Protein AF-A0A914ZA44-F1 (afdb_monomer)

Mean predicted aligned error: 7.44 Å

Structure (mmCIF, N/CA/C/O backbone):
data_AF-A0A914ZA44-F1
#
_entry.id   AF-A0A914ZA44-F1
#
loop_
_atom_site.group_PDB
_atom_site.id
_atom_site.type_symbol
_atom_site.label_atom_id
_atom_site.label_alt_id
_atom_site.label_comp_id
_atom_site.label_asym_id
_atom_site.label_entity_id
_atom_site.label_seq_id
_atom_site.pdbx_PDB_ins_code
_atom_site.Cartn_x
_atom_site.Cartn_y
_atom_site.Cartn_z
_atom_site.occupancy
_atom_site.B_iso_or_equiv
_atom_site.auth_seq_id
_atom_site.auth_comp_id
_atom_site.auth_asym_id
_atom_site.auth_atom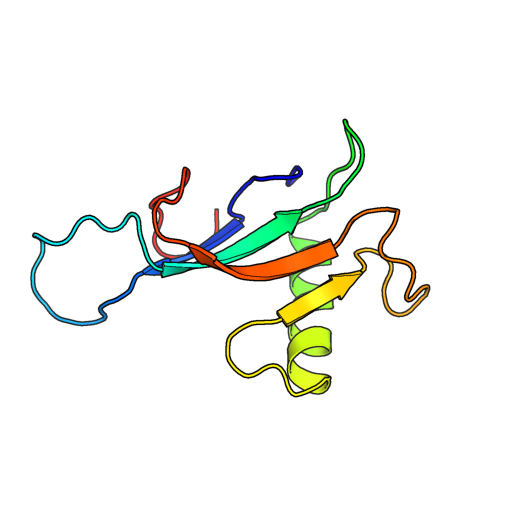_id
_atom_site.pdbx_PDB_model_num
ATOM 1 N N . MET A 1 1 ? 0.595 -2.024 13.164 1.00 66.38 1 MET A N 1
ATOM 2 C CA . MET A 1 1 ? -0.565 -1.989 12.243 1.00 66.38 1 MET A CA 1
ATOM 3 C C . MET A 1 1 ? -0.464 -0.660 11.518 1.00 66.38 1 MET A C 1
ATOM 5 O O . MET A 1 1 ? -0.149 0.300 12.200 1.00 66.38 1 MET A O 1
ATOM 9 N N . GLN A 1 2 ? -0.636 -0.634 10.197 1.00 76.50 2 GLN A N 1
ATOM 10 C CA . GLN A 1 2 ? -0.332 0.514 9.332 1.00 76.50 2 GLN A CA 1
ATOM 11 C C . GLN A 1 2 ? -1.614 1.295 9.009 1.00 76.50 2 GLN A C 1
ATOM 13 O O . GLN A 1 2 ? -2.615 0.665 8.657 1.00 76.50 2 GLN A O 1
ATOM 18 N N . LYS A 1 3 ? -1.595 2.621 9.140 1.00 79.88 3 LYS A N 1
ATOM 19 C CA . LYS A 1 3 ? -2.710 3.561 8.916 1.00 79.88 3 LYS A CA 1
ATOM 20 C C . LYS A 1 3 ? -2.643 4.211 7.536 1.00 79.88 3 LYS A C 1
ATOM 22 O O . LYS A 1 3 ? -1.635 4.133 6.839 1.00 79.88 3 LYS A O 1
ATOM 27 N N . SER A 1 4 ? -3.730 4.881 7.151 1.00 80.00 4 SER A N 1
ATOM 28 C CA . SER A 1 4 ? -3.742 5.729 5.956 1.00 80.00 4 SER A CA 1
ATOM 29 C C . SER A 1 4 ? -2.677 6.827 6.060 1.00 80.00 4 SER A C 1
ATOM 31 O O . SER A 1 4 ? -2.600 7.511 7.078 1.00 80.00 4 SER A O 1
ATOM 33 N N . GLY A 1 5 ? -1.876 6.992 5.011 1.00 74.06 5 GLY A N 1
ATOM 34 C CA . GLY A 1 5 ? -0.777 7.954 4.924 1.00 74.06 5 GLY A CA 1
ATOM 35 C C . GLY A 1 5 ? 0.575 7.433 5.413 1.00 74.06 5 GLY A C 1
ATOM 36 O O . GLY A 1 5 ? 1.589 7.977 5.000 1.00 74.06 5 GLY A O 1
ATOM 37 N N . GLU A 1 6 ? 0.620 6.363 6.215 1.00 80.38 6 GLU A N 1
ATOM 38 C CA . GLU A 1 6 ? 1.893 5.826 6.709 1.00 80.38 6 GLU A CA 1
ATOM 39 C C . GLU A 1 6 ? 2.658 5.119 5.576 1.00 80.38 6 GLU A C 1
ATOM 41 O O . GLU A 1 6 ? 2.158 4.165 4.962 1.00 80.38 6 GLU A O 1
ATOM 46 N N . HIS A 1 7 ? 3.889 5.570 5.307 1.00 78.88 7 HIS A N 1
ATOM 47 C CA . HIS A 1 7 ? 4.801 4.877 4.399 1.00 78.88 7 HIS A CA 1
ATOM 48 C C . HIS A 1 7 ? 5.422 3.648 5.078 1.00 78.88 7 HIS A C 1
ATOM 50 O O . HIS A 1 7 ? 6.167 3.746 6.054 1.00 78.88 7 HIS A O 1
ATOM 56 N N . ILE A 1 8 ? 5.109 2.474 4.526 1.00 80.69 8 ILE A N 1
ATOM 57 C CA . ILE A 1 8 ? 5.417 1.155 5.097 1.00 80.69 8 ILE A CA 1
ATOM 58 C C . ILE A 1 8 ? 6.789 0.665 4.616 1.00 80.69 8 ILE A C 1
ATOM 60 O O . ILE A 1 8 ? 7.608 0.171 5.383 1.00 80.69 8 ILE A O 1
ATOM 64 N N . VAL A 1 9 ? 7.043 0.767 3.310 1.00 78.25 9 VAL A N 1
ATOM 65 C CA . VAL A 1 9 ? 8.319 0.373 2.694 1.00 78.25 9 VAL A CA 1
ATOM 66 C C . VAL A 1 9 ? 8.674 1.398 1.638 1.00 78.25 9 VAL A C 1
ATOM 68 O O . VAL A 1 9 ? 7.900 1.569 0.700 1.00 78.25 9 VAL A O 1
ATOM 71 N N . CYS A 1 10 ? 9.845 2.022 1.743 1.00 78.25 10 CYS A N 1
ATOM 72 C CA . CYS A 1 10 ? 10.355 2.956 0.743 1.00 78.25 10 CYS A CA 1
ATOM 73 C C . CYS A 1 10 ? 11.692 2.479 0.170 1.00 78.25 10 CYS A C 1
ATOM 75 O O . CYS A 1 10 ? 12.618 2.105 0.892 1.00 78.25 10 CYS A O 1
ATOM 77 N N . LEU A 1 11 ? 11.798 2.509 -1.157 1.00 75.38 11 LEU A N 1
ATOM 78 C CA . LEU A 1 11 ? 13.050 2.342 -1.883 1.00 75.38 11 LEU A CA 1
ATOM 79 C C . LEU A 1 11 ? 13.516 3.723 -2.352 1.00 75.38 11 LEU A C 1
ATOM 81 O O . LEU A 1 11 ? 12.898 4.282 -3.265 1.00 75.38 11 LEU A O 1
ATOM 85 N N . PRO A 1 12 ? 14.578 4.288 -1.754 1.00 69.12 12 PRO A N 1
ATOM 86 C CA . PRO A 1 12 ? 15.018 5.629 -2.094 1.00 69.12 12 PRO A CA 1
ATOM 87 C C . PRO A 1 12 ? 15.553 5.702 -3.521 1.00 69.12 12 PRO A C 1
ATOM 89 O O . PRO A 1 12 ? 16.079 4.725 -4.077 1.00 69.12 12 PRO A O 1
ATOM 92 N N . ARG A 1 13 ? 15.457 6.890 -4.119 1.00 61.78 13 ARG A N 1
ATOM 93 C CA . ARG A 1 13 ? 15.968 7.134 -5.466 1.00 61.78 13 ARG A CA 1
ATOM 94 C C . ARG A 1 13 ? 17.497 7.269 -5.445 1.00 61.78 13 ARG A C 1
ATOM 96 O O . ARG A 1 13 ? 18.044 8.358 -5.380 1.00 61.78 13 ARG A O 1
ATOM 103 N N . GLY A 1 14 ? 18.201 6.141 -5.539 1.00 54.56 14 GLY A N 1
ATOM 104 C CA . GLY A 1 14 ? 19.654 6.124 -5.726 1.00 54.56 14 GLY A CA 1
ATOM 105 C C . GLY A 1 14 ? 20.357 4.996 -4.981 1.00 54.56 14 GLY A C 1
ATOM 106 O O . GLY A 1 14 ? 20.774 5.152 -3.842 1.00 54.56 14 GLY A O 1
ATOM 107 N N . ARG A 1 15 ? 20.611 3.875 -5.664 1.00 54.53 15 ARG A N 1
ATOM 108 C CA . ARG A 1 15 ? 21.631 2.887 -5.252 1.00 54.53 15 ARG A CA 1
ATOM 109 C C . ARG A 1 15 ? 23.060 3.356 -5.604 1.00 54.53 15 ARG A C 1
ATOM 111 O O . ARG A 1 15 ? 23.917 2.545 -5.937 1.00 54.53 15 ARG A O 1
ATOM 118 N N . GLY A 1 16 ? 23.292 4.669 -5.609 1.00 47.00 16 GLY A 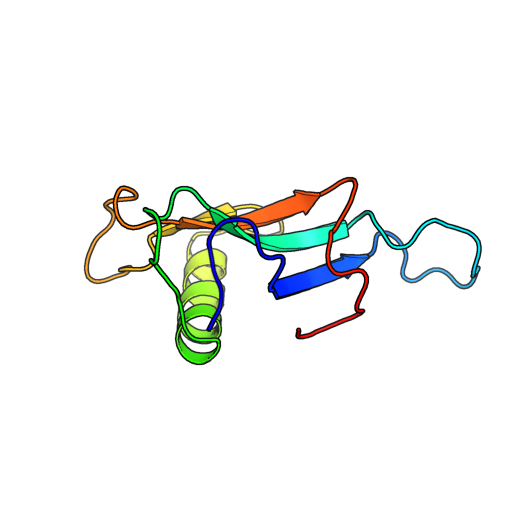N 1
ATOM 119 C CA . GLY A 1 16 ? 24.543 5.308 -6.009 1.00 47.00 16 GLY A CA 1
ATOM 120 C C . GLY A 1 16 ? 25.235 5.934 -4.805 1.00 47.00 16 GLY A C 1
ATOM 121 O O . GLY A 1 16 ? 24.628 6.683 -4.054 1.00 47.00 16 GLY A O 1
ATOM 122 N N . ILE A 1 17 ? 26.502 5.585 -4.633 1.00 48.97 17 ILE A N 1
ATOM 123 C CA . ILE A 1 17 ? 27.405 5.847 -3.511 1.00 48.97 17 ILE A CA 1
ATOM 124 C C . ILE A 1 17 ? 27.636 7.355 -3.262 1.00 48.97 17 ILE A C 1
ATOM 126 O O . ILE A 1 17 ? 28.733 7.827 -3.511 1.00 48.97 17 ILE A O 1
ATOM 130 N N . ILE A 1 18 ? 26.671 8.153 -2.789 1.00 44.41 18 ILE A N 1
ATOM 131 C CA . ILE A 1 18 ? 26.981 9.494 -2.251 1.00 44.41 18 ILE A CA 1
ATOM 132 C C . ILE A 1 18 ? 25.931 9.939 -1.223 1.00 44.41 18 ILE A C 1
ATOM 134 O O . ILE A 1 18 ? 24.790 10.258 -1.548 1.00 44.41 18 ILE A O 1
ATOM 138 N N . SER A 1 19 ? 26.341 9.966 0.044 1.00 51.53 19 SER A N 1
ATOM 139 C CA . SER A 1 19 ? 25.561 10.380 1.215 1.00 51.53 19 SER A CA 1
ATOM 140 C C . SER A 1 19 ? 25.345 11.904 1.263 1.00 51.53 19 SER A C 1
ATOM 142 O O . SER A 1 19 ? 25.834 12.550 2.184 1.00 51.53 19 SER A O 1
ATOM 144 N N . LEU A 1 20 ? 24.656 12.490 0.275 1.00 50.06 20 LEU A N 1
ATOM 145 C CA . LEU A 1 20 ? 24.278 13.920 0.278 1.00 50.06 20 LEU A CA 1
ATOM 146 C C . LEU A 1 20 ? 22.895 14.226 -0.339 1.00 50.06 20 LEU A C 1
ATOM 148 O O . LEU A 1 20 ? 22.456 15.372 -0.280 1.00 50.06 20 LEU A O 1
ATOM 152 N N . ALA A 1 21 ? 22.191 13.246 -0.916 1.00 51.03 21 ALA A N 1
ATOM 153 C CA . ALA A 1 21 ? 20.819 13.439 -1.385 1.00 51.03 21 ALA A CA 1
ATOM 154 C C . ALA A 1 21 ? 19.840 13.180 -0.232 1.00 51.03 21 ALA A C 1
ATOM 156 O O . ALA A 1 21 ? 19.973 12.189 0.483 1.00 51.03 21 ALA A O 1
ATOM 157 N N . ASN A 1 22 ? 18.870 14.073 -0.037 1.00 53.06 22 ASN A N 1
ATOM 158 C CA . ASN A 1 22 ? 17.780 13.871 0.911 1.00 53.06 22 ASN A CA 1
ATOM 159 C C . ASN A 1 22 ? 17.075 12.545 0.588 1.00 53.06 22 ASN A C 1
ATOM 161 O O . ASN A 1 22 ? 16.325 12.483 -0.374 1.00 53.06 22 ASN A O 1
ATOM 165 N N . TRP A 1 23 ? 17.282 11.509 1.408 1.00 62.88 23 TRP A N 1
ATOM 166 C CA . TRP A 1 23 ? 16.687 10.161 1.302 1.00 62.88 23 TRP A CA 1
ATOM 167 C C . TRP A 1 23 ? 15.166 10.130 1.538 1.00 62.88 23 TRP A C 1
ATOM 169 O O . TRP A 1 23 ? 14.606 9.128 1.978 1.00 62.88 23 TRP A O 1
ATOM 179 N N . ARG A 1 24 ? 14.508 11.265 1.317 1.00 68.56 24 ARG A N 1
ATOM 180 C CA . ARG A 1 24 ? 13.094 11.491 1.577 1.00 68.56 24 ARG A CA 1
ATOM 181 C C . ARG A 1 24 ? 12.257 11.234 0.327 1.00 68.56 24 ARG A C 1
ATOM 183 O O . ARG A 1 24 ? 11.046 11.146 0.444 1.00 68.56 24 ARG A O 1
ATOM 190 N N . ASP A 1 25 ? 12.863 11.048 -0.844 1.00 73.94 25 ASP A N 1
ATOM 191 C CA . ASP A 1 25 ? 12.148 10.675 -2.058 1.00 73.94 25 ASP A CA 1
ATOM 192 C C . ASP A 1 25 ? 12.442 9.234 -2.504 1.00 73.94 25 ASP A C 1
ATOM 194 O O . ASP A 1 25 ? 13.556 8.710 -2.398 1.00 73.94 25 ASP A O 1
ATOM 198 N N . GLY A 1 26 ? 11.427 8.555 -3.030 1.00 79.19 26 GLY A N 1
ATOM 199 C CA . GLY A 1 26 ? 11.561 7.153 -3.401 1.00 79.19 26 GLY A CA 1
ATOM 200 C C . GLY A 1 26 ? 10.262 6.502 -3.833 1.00 79.19 26 GLY A C 1
ATOM 201 O O . GLY A 1 26 ? 9.199 7.113 -3.824 1.00 79.19 26 GLY A O 1
ATOM 202 N N . LEU A 1 27 ? 10.357 5.238 -4.238 1.00 82.75 27 LEU A N 1
ATOM 203 C CA . LEU A 1 27 ? 9.188 4.406 -4.492 1.00 82.75 27 LEU A CA 1
ATOM 204 C C . LEU A 1 27 ? 8.709 3.827 -3.161 1.00 82.75 27 LEU A C 1
ATOM 206 O O . LEU A 1 27 ? 9.407 3.002 -2.572 1.00 82.75 27 LEU A O 1
ATOM 210 N N . CYS A 1 28 ? 7.539 4.252 -2.701 1.00 85.62 28 CYS A N 1
ATOM 211 C CA . CYS A 1 28 ? 6.991 3.864 -1.411 1.00 85.62 28 CYS A CA 1
ATOM 212 C C . CYS A 1 28 ? 5.709 3.050 -1.558 1.00 85.62 28 CYS A C 1
ATOM 214 O O . CYS A 1 28 ? 4.921 3.274 -2.477 1.00 85.62 28 CYS A O 1
ATOM 216 N N . ILE A 1 29 ? 5.497 2.136 -0.613 1.00 88.00 29 ILE A N 1
ATOM 217 C CA . ILE A 1 29 ? 4.253 1.400 -0.402 1.00 88.00 29 ILE A CA 1
ATOM 218 C C . ILE A 1 29 ? 3.549 1.989 0.818 1.00 88.00 29 ILE A C 1
ATOM 220 O O . ILE A 1 29 ? 4.148 2.059 1.890 1.00 88.00 29 ILE A O 1
ATOM 224 N N . PHE A 1 30 ? 2.288 2.379 0.672 1.00 89.88 30 PHE A N 1
ATOM 225 C CA . PHE A 1 30 ? 1.504 3.015 1.729 1.00 89.88 30 PHE A CA 1
ATOM 226 C C . PHE A 1 30 ? 0.011 2.731 1.585 1.00 89.88 30 PHE A C 1
ATOM 228 O O . PHE A 1 30 ? -0.489 2.441 0.495 1.00 89.88 30 PHE A O 1
ATOM 235 N N . LEU A 1 31 ? -0.705 2.779 2.706 1.00 91.38 31 LEU A N 1
ATOM 236 C CA . LEU A 1 31 ? -2.164 2.702 2.721 1.00 91.38 31 LEU A CA 1
ATOM 237 C C . LEU A 1 31 ? -2.737 4.098 2.448 1.00 91.38 31 LEU A C 1
ATOM 239 O O . LEU A 1 31 ? -2.266 5.074 3.018 1.00 91.38 31 LEU A O 1
ATOM 243 N N . GLN A 1 32 ? -3.757 4.207 1.602 1.00 89.06 32 GLN A N 1
ATOM 244 C CA . GLN A 1 32 ? -4.440 5.475 1.326 1.00 89.06 32 GLN A CA 1
ATOM 245 C C . GLN A 1 32 ? -5.950 5.277 1.172 1.00 89.06 32 GLN A C 1
ATOM 247 O O . GLN A 1 32 ? -6.417 4.159 0.939 1.00 89.06 32 GLN A O 1
ATOM 252 N N . PHE A 1 33 ? -6.704 6.374 1.295 1.00 89.94 33 PHE A N 1
ATOM 253 C CA . PHE A 1 33 ? -8.175 6.410 1.242 1.00 89.94 33 PHE A CA 1
ATOM 254 C C . PHE A 1 33 ? -8.874 5.464 2.225 1.00 89.94 33 PHE A C 1
ATOM 256 O O . PHE A 1 33 ? -10.054 5.171 2.065 1.00 89.94 33 PHE A O 1
ATOM 263 N N . ALA A 1 34 ? -8.160 4.977 3.239 1.00 88.31 34 ALA A N 1
ATOM 264 C CA . ALA A 1 34 ? -8.768 4.158 4.267 1.00 88.31 34 ALA A CA 1
ATOM 265 C C . ALA A 1 34 ? -9.493 5.083 5.262 1.00 88.31 34 ALA A C 1
ATOM 267 O O . ALA A 1 34 ? -8.892 6.077 5.682 1.00 88.31 34 ALA A O 1
ATOM 268 N N . PRO A 1 35 ? -10.749 4.787 5.643 1.00 89.69 35 PRO A N 1
ATOM 269 C CA . PRO A 1 35 ? -11.466 5.556 6.656 1.00 89.69 35 PRO A CA 1
ATOM 270 C C . PRO A 1 35 ? -10.692 5.623 7.976 1.00 89.69 35 PRO A C 1
ATOM 272 O O . PRO A 1 35 ? -9.940 4.698 8.302 1.00 89.69 35 PRO A O 1
ATOM 275 N N . ASP A 1 36 ? -10.913 6.677 8.762 1.00 86.12 36 ASP A N 1
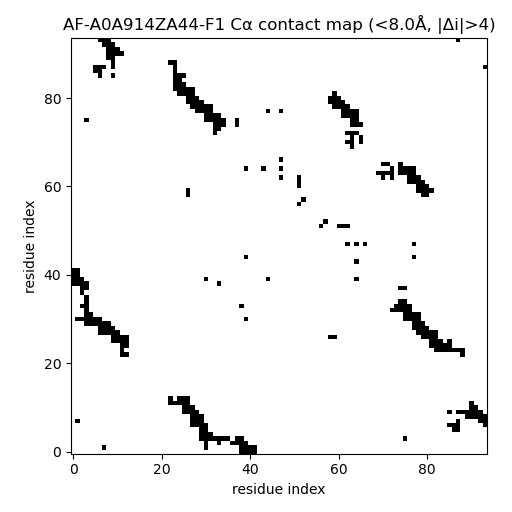ATOM 276 C CA . ASP A 1 36 ? -10.231 6.880 10.043 1.00 86.12 36 ASP A CA 1
ATOM 277 C C . ASP A 1 36 ? -10.305 5.644 10.950 1.00 86.12 36 ASP A C 1
ATOM 279 O O . ASP A 1 36 ? -11.343 4.999 11.100 1.00 86.12 36 ASP A O 1
ATOM 283 N N . GLY A 1 37 ? -9.167 5.292 11.553 1.00 83.19 37 GLY A N 1
ATOM 284 C CA . GLY A 1 37 ? -9.033 4.102 12.399 1.00 83.19 37 GLY A CA 1
ATOM 285 C C . GLY A 1 37 ? -8.842 2.787 11.636 1.00 83.19 37 GLY A C 1
ATOM 286 O O . GLY A 1 37 ? -8.477 1.783 12.253 1.00 83.19 37 GLY A O 1
ATOM 287 N N . THR A 1 38 ? -8.998 2.774 10.308 1.00 86.50 38 THR A N 1
ATOM 288 C CA . THR A 1 38 ? -8.673 1.599 9.493 1.00 86.50 38 THR A CA 1
ATOM 289 C C . THR A 1 38 ? -7.172 1.364 9.504 1.00 86.50 38 THR A C 1
ATOM 291 O O . THR A 1 38 ? -6.375 2.262 9.223 1.00 86.50 38 THR A O 1
ATOM 294 N N . THR A 1 39 ? -6.783 0.128 9.804 1.00 87.50 39 THR A N 1
ATOM 295 C CA . THR A 1 39 ? -5.387 -0.288 9.737 1.00 87.50 39 THR A CA 1
ATOM 296 C C . THR A 1 39 ? -5.238 -1.625 9.040 1.00 87.50 39 THR A C 1
ATOM 298 O O . THR A 1 39 ? -6.132 -2.470 9.070 1.00 87.50 39 THR A O 1
ATOM 301 N N . ILE A 1 40 ? -4.074 -1.836 8.433 1.00 88.38 40 ILE A N 1
ATOM 302 C CA . ILE A 1 40 ? -3.692 -3.123 7.855 1.00 88.38 40 ILE A CA 1
ATOM 303 C C . ILE A 1 40 ? -2.485 -3.705 8.583 1.00 88.38 40 ILE A C 1
ATOM 305 O O . ILE A 1 40 ? -1.627 -3.003 9.121 1.00 88.38 40 ILE A O 1
ATOM 309 N N . THR A 1 41 ? -2.397 -5.029 8.621 1.00 90.06 41 THR A N 1
ATOM 310 C CA . THR A 1 41 ? -1.225 -5.712 9.174 1.00 90.06 41 THR A CA 1
ATOM 311 C C . THR A 1 41 ? -0.132 -5.832 8.113 1.00 90.06 41 THR A C 1
ATOM 313 O O . THR A 1 41 ? -0.416 -5.927 6.919 1.00 90.06 41 THR A O 1
ATOM 316 N N . GLY A 1 42 ? 1.136 -5.916 8.529 1.00 84.25 42 GLY A N 1
ATOM 317 C CA . GLY A 1 42 ? 2.237 -6.186 7.594 1.00 84.25 42 GLY A CA 1
ATOM 318 C C . GLY A 1 42 ? 2.082 -7.530 6.865 1.00 84.25 42 GLY A C 1
ATOM 319 O O . GLY A 1 42 ? 2.468 -7.659 5.706 1.00 84.25 42 GLY A O 1
ATOM 320 N N . GLY A 1 43 ? 1.445 -8.521 7.503 1.00 88.25 43 GLY A N 1
ATOM 321 C CA . GLY A 1 43 ? 1.077 -9.783 6.855 1.00 88.25 43 GLY A CA 1
ATOM 322 C C . GLY A 1 43 ? 0.110 -9.574 5.689 1.00 88.25 43 GLY A C 1
ATOM 323 O O . GLY A 1 43 ? 0.296 -10.162 4.626 1.00 88.25 43 GLY A O 1
ATOM 324 N N . ARG A 1 44 ? -0.867 -8.672 5.847 1.00 92.06 44 ARG A N 1
ATOM 325 C CA . ARG A 1 44 ? -1.799 -8.324 4.774 1.00 92.06 44 ARG A CA 1
ATOM 326 C C . ARG A 1 44 ? -1.111 -7.592 3.623 1.00 92.06 44 ARG A C 1
ATOM 328 O O . ARG A 1 44 ? -1.334 -7.941 2.470 1.00 92.06 44 ARG A O 1
ATOM 335 N N . VAL A 1 45 ? -0.219 -6.651 3.929 1.00 89.12 45 VAL A N 1
ATOM 336 C CA . VAL A 1 45 ? 0.613 -5.961 2.924 1.00 89.12 45 VAL A CA 1
ATOM 337 C C . VAL A 1 45 ? 1.399 -6.974 2.082 1.00 89.12 45 VAL A C 1
ATOM 339 O O . VAL A 1 45 ? 1.343 -6.934 0.854 1.00 89.12 45 VAL A O 1
ATOM 342 N N . LYS A 1 46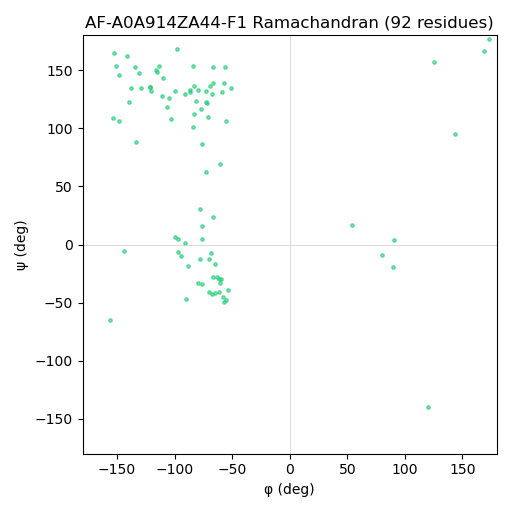 ? 2.056 -7.951 2.726 1.00 88.88 46 LYS A N 1
ATOM 343 C CA . LYS A 1 46 ? 2.809 -9.018 2.039 1.00 88.88 46 LYS A CA 1
ATOM 344 C C . LYS A 1 46 ? 1.946 -9.902 1.133 1.00 88.88 46 LYS A C 1
ATOM 346 O O . LYS A 1 46 ? 2.465 -10.418 0.151 1.00 88.88 46 LYS A O 1
ATOM 351 N N . GLN A 1 47 ? 0.662 -10.085 1.440 1.00 91.75 47 GLN A N 1
ATOM 352 C CA . GLN A 1 47 ? -0.263 -10.844 0.588 1.00 91.75 47 GLN A CA 1
ATOM 353 C C . GLN A 1 47 ? -0.714 -10.054 -0.648 1.00 91.75 47 GLN A C 1
ATOM 355 O O . GLN A 1 47 ? -0.922 -10.645 -1.704 1.00 91.75 47 GLN A O 1
ATOM 360 N N . LEU A 1 48 ? -0.862 -8.733 -0.517 1.00 90.81 48 LEU A N 1
ATOM 361 C CA . LEU A 1 48 ? -1.362 -7.858 -1.580 1.00 90.81 48 LEU A CA 1
ATOM 362 C C . LEU A 1 48 ? -0.284 -7.507 -2.620 1.00 90.81 48 LEU A C 1
ATOM 364 O O . LEU A 1 48 ? -0.594 -7.387 -3.803 1.00 90.81 48 LEU A O 1
ATOM 368 N N . ILE A 1 49 ? 0.988 -7.387 -2.218 1.00 87.69 49 ILE A N 1
ATOM 369 C CA . ILE A 1 49 ? 2.091 -7.031 -3.135 1.00 87.69 49 ILE A CA 1
ATOM 370 C C . ILE A 1 49 ? 2.218 -8.010 -4.324 1.00 87.69 49 ILE A C 1
ATOM 372 O O . ILE A 1 49 ? 2.245 -7.543 -5.464 1.00 87.69 49 ILE A O 1
ATOM 376 N N . PRO A 1 50 ? 2.246 -9.347 -4.133 1.00 88.19 50 PRO A N 1
ATOM 377 C CA . PRO A 1 50 ? 2.307 -10.285 -5.255 1.00 88.19 50 PRO A CA 1
ATOM 378 C C . PRO A 1 50 ? 1.110 -10.174 -6.202 1.00 88.19 50 PRO A C 1
ATOM 380 O O . PRO A 1 50 ? 1.263 -10.369 -7.404 1.00 88.19 50 PRO A O 1
ATOM 383 N N . GLN A 1 51 ? -0.073 -9.843 -5.681 1.00 88.38 51 GLN A N 1
ATOM 384 C CA . GLN A 1 51 ? -1.280 -9.668 -6.491 1.00 88.38 51 GLN A CA 1
ATOM 385 C C . GLN A 1 51 ? -1.179 -8.407 -7.351 1.00 88.38 51 GLN A C 1
ATOM 387 O O . GLN A 1 51 ? -1.486 -8.454 -8.539 1.00 88.38 51 GLN A O 1
ATOM 392 N N . LEU A 1 52 ? -0.649 -7.316 -6.792 1.00 85.94 52 LEU A N 1
ATOM 393 C CA . LEU A 1 52 ? -0.336 -6.102 -7.547 1.00 85.94 52 LEU A CA 1
ATOM 394 C C . LEU A 1 52 ? 0.641 -6.400 -8.703 1.00 85.94 52 LEU A C 1
ATOM 396 O O . LEU A 1 52 ? 0.414 -5.987 -9.839 1.00 85.94 52 LEU A O 1
ATOM 400 N N . MET 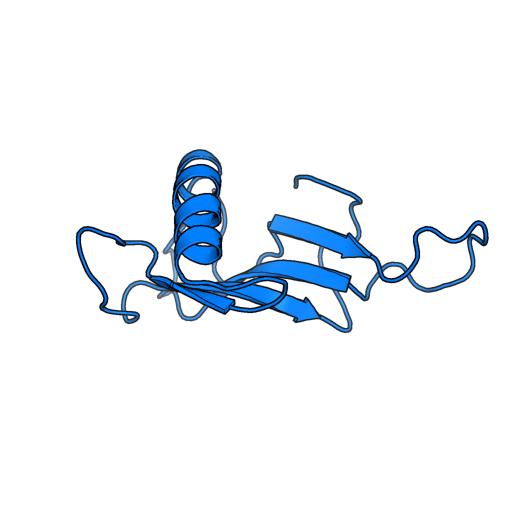A 1 53 ? 1.696 -7.180 -8.439 1.00 84.62 53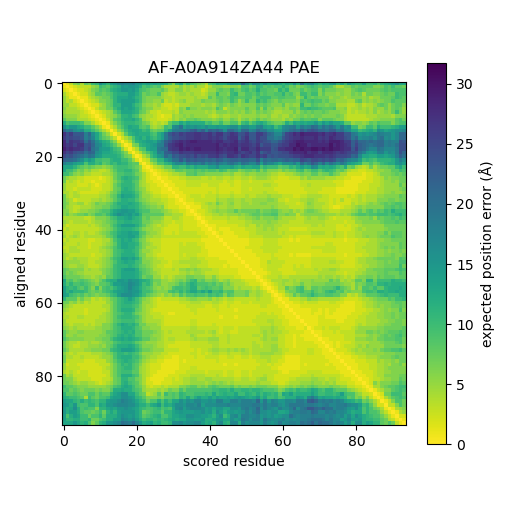 MET A N 1
ATOM 401 C CA . MET A 1 53 ? 2.661 -7.595 -9.466 1.00 84.62 53 MET A CA 1
ATOM 402 C C . MET A 1 53 ? 2.033 -8.500 -10.535 1.00 84.62 53 MET A C 1
ATOM 404 O O . MET A 1 53 ? 2.297 -8.320 -11.723 1.00 84.62 53 MET A O 1
ATOM 408 N N . ALA A 1 54 ? 1.187 -9.453 -10.130 1.00 84.88 54 ALA A N 1
ATOM 409 C CA . ALA A 1 54 ? 0.471 -10.346 -11.042 1.00 84.88 54 ALA A CA 1
ATOM 410 C C . ALA A 1 54 ? -0.495 -9.586 -11.968 1.00 84.88 54 ALA A C 1
ATOM 412 O O . ALA A 1 54 ? -0.712 -10.003 -13.103 1.00 84.88 54 ALA A O 1
ATOM 413 N N . HIS A 1 55 ? -1.004 -8.434 -11.524 1.00 81.25 55 HIS A N 1
ATOM 414 C CA . HIS A 1 55 ? -1.791 -7.504 -12.338 1.00 81.25 55 HIS A CA 1
ATOM 415 C C . HIS A 1 55 ? -0.955 -6.652 -13.315 1.00 81.25 55 HIS A C 1
ATOM 417 O O . HIS A 1 55 ? -1.503 -5.806 -14.019 1.00 81.25 55 HIS A O 1
ATOM 423 N N . GLY A 1 56 ? 0.360 -6.881 -13.408 1.00 81.38 56 GLY A N 1
ATOM 424 C CA . GLY A 1 56 ? 1.249 -6.213 -14.362 1.00 81.38 56 GLY A CA 1
ATOM 425 C C . GLY A 1 56 ? 1.881 -4.917 -13.849 1.00 81.38 56 GLY A C 1
ATOM 426 O O . GLY A 1 56 ? 2.615 -4.264 -14.595 1.00 81.38 56 GLY A O 1
ATOM 427 N N . CYS A 1 57 ? 1.659 -4.545 -12.585 1.00 81.81 57 CYS A N 1
ATOM 428 C CA . CYS A 1 57 ? 2.301 -3.380 -11.981 1.00 81.81 57 CYS A CA 1
ATOM 429 C C . CYS A 1 57 ? 3.795 -3.659 -11.745 1.00 81.81 57 CYS A C 1
ATOM 431 O O . CYS A 1 57 ? 4.169 -4.439 -10.872 1.00 81.81 57 CYS A O 1
ATOM 433 N N . LYS A 1 58 ? 4.666 -3.003 -12.524 1.00 76.12 58 LYS A N 1
ATOM 434 C CA . LYS A 1 58 ? 6.135 -3.160 -12.449 1.00 76.12 58 LYS A CA 1
ATOM 435 C C . LYS A 1 58 ? 6.846 -2.088 -11.617 1.00 76.12 58 LYS A C 1
ATOM 437 O O . LYS A 1 58 ? 8.056 -2.168 -11.436 1.00 76.12 58 LYS A O 1
ATOM 442 N N . GLY A 1 59 ? 6.120 -1.072 -11.158 1.00 72.88 59 GLY A N 1
ATOM 443 C CA . GLY A 1 59 ? 6.691 0.065 -10.435 1.00 72.88 59 GLY A CA 1
ATOM 444 C C . GLY A 1 59 ? 5.657 0.741 -9.548 1.00 72.88 59 GLY A C 1
ATOM 445 O O . GLY A 1 59 ? 5.767 0.661 -8.334 1.00 72.88 59 GLY A O 1
ATOM 446 N N . CYS A 1 60 ? 4.623 1.335 -10.143 1.00 84.38 60 CYS A N 1
ATOM 447 C CA . CYS A 1 60 ? 3.522 1.959 -9.407 1.00 84.38 60 CYS A CA 1
ATOM 448 C C . CYS A 1 60 ? 2.202 1.208 -9.631 1.00 84.38 60 CYS A C 1
ATOM 450 O O . CYS A 1 60 ? 2.011 0.573 -10.670 1.00 84.38 60 CYS A O 1
ATOM 452 N N . GLY A 1 61 ? 1.286 1.299 -8.670 1.00 90.25 61 GLY A N 1
ATOM 453 C CA . GLY A 1 61 ? -0.050 0.715 -8.757 1.00 90.25 61 GLY A CA 1
ATOM 454 C C . GLY A 1 61 ? -0.778 0.731 -7.418 1.00 90.25 61 GLY A C 1
ATOM 455 O O . GLY A 1 61 ? -0.157 0.932 -6.377 1.00 90.25 61 GLY A O 1
ATOM 456 N N . SER A 1 62 ? -2.084 0.478 -7.443 1.00 92.25 62 SER A N 1
ATOM 457 C CA . SER A 1 62 ? -2.910 0.383 -6.237 1.00 92.25 62 SER A CA 1
ATOM 458 C C . SER A 1 62 ? -3.761 -0.883 -6.250 1.00 92.25 62 SER A C 1
ATOM 460 O O . SER A 1 62 ? -4.199 -1.325 -7.310 1.00 92.25 62 SER A O 1
ATOM 462 N N . ILE A 1 63 ? -4.015 -1.452 -5.072 1.00 93.88 63 ILE A N 1
ATOM 463 C CA . ILE A 1 63 ? -4.865 -2.631 -4.885 1.00 93.88 63 ILE A CA 1
ATOM 464 C C . ILE A 1 63 ? -5.766 -2.456 -3.651 1.00 93.88 63 ILE A C 1
ATOM 466 O O . ILE A 1 63 ? -5.276 -2.031 -2.601 1.00 93.88 63 ILE A O 1
ATOM 470 N N . PRO A 1 64 ? -7.070 -2.775 -3.734 1.00 94.81 64 PRO A N 1
ATOM 471 C CA . PRO A 1 64 ? -7.964 -2.740 -2.579 1.00 94.81 64 PRO A CA 1
ATOM 472 C C . PRO A 1 64 ? -7.490 -3.629 -1.433 1.00 94.81 64 PRO A C 1
ATOM 474 O O . PRO A 1 64 ? -7.078 -4.772 -1.645 1.00 94.81 64 PRO A O 1
ATOM 477 N N . ILE A 1 65 ? -7.602 -3.146 -0.191 1.00 93.94 65 ILE A N 1
ATOM 478 C CA . ILE A 1 65 ? -7.121 -3.901 0.980 1.00 93.94 65 ILE A CA 1
ATOM 479 C C . ILE A 1 65 ? -7.884 -5.207 1.223 1.00 93.94 65 ILE A C 1
ATOM 481 O O . ILE A 1 65 ? -7.377 -6.084 1.925 1.00 93.94 65 ILE A O 1
ATOM 485 N N . ASN A 1 66 ? -9.064 -5.367 0.617 1.00 93.62 66 ASN A N 1
ATOM 486 C CA . ASN A 1 66 ? -9.916 -6.555 0.701 1.00 93.62 66 ASN A CA 1
ATOM 487 C C . ASN A 1 66 ? -9.786 -7.491 -0.517 1.00 93.62 66 ASN A C 1
ATOM 489 O O . ASN A 1 66 ? -10.485 -8.500 -0.594 1.00 93.62 66 ASN A O 1
ATOM 493 N N . PHE A 1 67 ? -8.861 -7.228 -1.445 1.00 92.75 67 PHE A N 1
ATOM 494 C CA . PHE A 1 67 ? -8.633 -8.084 -2.614 1.00 92.75 67 PHE A CA 1
ATOM 495 C C . PHE A 1 67 ? -8.066 -9.469 -2.222 1.00 92.75 67 PHE A C 1
ATOM 497 O O . PHE A 1 67 ? -7.197 -9.556 -1.353 1.00 92.75 67 PHE A O 1
ATOM 504 N N . PRO A 1 68 ? -8.494 -10.593 -2.821 1.00 92.25 68 PRO A N 1
ATOM 505 C CA . PRO A 1 68 ? -9.379 -10.719 -3.980 1.00 92.25 68 PRO A CA 1
ATOM 506 C C . PRO A 1 68 ? -10.865 -10.830 -3.629 1.00 92.25 68 PRO A C 1
ATOM 508 O O . PRO A 1 68 ? -11.683 -10.988 -4.526 1.00 92.25 68 PRO A O 1
ATOM 511 N N . ALA A 1 69 ? -11.236 -10.778 -2.345 1.00 92.81 69 ALA A N 1
ATOM 512 C CA . ALA A 1 69 ? -12.632 -10.920 -1.932 1.00 92.81 69 ALA A CA 1
ATOM 513 C C . ALA A 1 69 ? -13.505 -9.747 -2.411 1.00 92.81 69 ALA A C 1
ATOM 515 O O . ALA A 1 69 ? -14.702 -9.921 -2.622 1.00 92.81 69 ALA A O 1
ATOM 516 N N . SER A 1 70 ? -12.912 -8.563 -2.597 1.00 91.44 70 SER A N 1
ATOM 517 C CA . SER A 1 70 ? -13.575 -7.399 -3.182 1.00 91.44 70 SER A CA 1
ATOM 518 C C . SER A 1 70 ? -12.597 -6.522 -3.966 1.00 91.44 70 SER A C 1
ATOM 520 O O . SER A 1 70 ? -11.441 -6.362 -3.567 1.00 91.44 70 SER A O 1
ATOM 522 N N . ASN A 1 71 ? -13.096 -5.920 -5.048 1.00 88.94 71 ASN A N 1
ATOM 523 C CA . ASN A 1 71 ? -12.410 -4.889 -5.834 1.00 88.94 71 ASN A CA 1
ATOM 524 C C . ASN A 1 71 ? -12.837 -3.462 -5.442 1.00 88.94 71 ASN A C 1
ATOM 526 O O . ASN A 1 71 ? -12.434 -2.503 -6.097 1.00 88.94 71 ASN A O 1
ATOM 530 N N . ASP A 1 72 ? -13.664 -3.314 -4.406 1.00 91.19 72 ASP A N 1
ATOM 531 C CA . ASP A 1 72 ? -14.120 -2.017 -3.907 1.00 91.19 72 ASP A CA 1
ATOM 532 C C . ASP A 1 72 ? -12.977 -1.267 -3.191 1.00 91.19 72 ASP A C 1
ATOM 534 O O . ASP A 1 72 ? -12.425 -1.798 -2.221 1.00 91.19 72 ASP A O 1
ATOM 538 N N . PRO A 1 73 ? -12.609 -0.048 -3.632 1.00 90.88 73 PRO A N 1
ATOM 539 C CA . PRO A 1 73 ? -11.577 0.756 -2.986 1.00 90.88 73 PRO A CA 1
ATOM 540 C C . PRO A 1 73 ? -12.049 1.465 -1.707 1.00 90.88 73 PRO A C 1
ATOM 542 O O . PRO A 1 73 ? -11.201 1.984 -0.984 1.00 90.88 73 PRO A O 1
ATOM 545 N N . GLY A 1 74 ? -13.357 1.513 -1.420 1.00 91.81 74 GLY A N 1
ATOM 546 C CA . GLY A 1 74 ? -13.936 2.274 -0.303 1.00 91.81 74 GLY A CA 1
ATOM 547 C C . GLY A 1 74 ? -13.341 1.979 1.085 1.00 91.81 74 GLY A C 1
ATOM 548 O O . GLY A 1 74 ? -13.116 2.916 1.849 1.00 91.81 74 GLY A O 1
ATOM 549 N N . PRO A 1 75 ? -13.020 0.717 1.427 1.00 90.81 75 PRO A N 1
ATOM 550 C CA . PRO A 1 75 ? -12.345 0.383 2.684 1.00 90.81 75 PRO A CA 1
ATOM 551 C C . PRO A 1 75 ? -10.879 0.843 2.764 1.00 90.81 75 PRO A C 1
ATOM 553 O O . PRO A 1 75 ? -10.281 0.800 3.836 1.00 90.81 75 PRO A O 1
ATOM 556 N N . GLY A 1 76 ? -10.284 1.247 1.642 1.00 92.62 76 GLY A N 1
ATOM 557 C CA . GLY A 1 76 ? -8.890 1.653 1.522 1.00 92.62 76 GLY A CA 1
ATOM 558 C C . GLY A 1 76 ? -8.143 0.872 0.445 1.00 92.62 76 GLY A C 1
ATOM 559 O O . GLY A 1 76 ? -8.489 -0.260 0.086 1.00 92.62 76 GLY A O 1
ATOM 560 N N . ILE A 1 77 ? -7.065 1.473 -0.056 1.00 93.88 77 ILE A N 1
ATOM 561 C CA . ILE A 1 77 ? -6.210 0.879 -1.085 1.00 93.88 77 ILE A CA 1
ATOM 562 C C . ILE A 1 77 ? -4.740 0.927 -0.673 1.00 93.88 77 ILE A C 1
ATOM 564 O O . ILE A 1 77 ? -4.230 1.951 -0.218 1.00 93.88 77 ILE A O 1
ATOM 568 N N . LEU A 1 78 ? -4.044 -0.192 -0.857 1.00 93.00 78 LEU A N 1
ATOM 569 C CA . LEU A 1 78 ? -2.594 -0.255 -0.745 1.00 93.00 78 LEU A CA 1
ATOM 570 C C . LEU A 1 78 ? -1.993 0.249 -2.053 1.00 93.00 78 LEU A C 1
ATOM 572 O O . LEU A 1 78 ? -2.300 -0.283 -3.117 1.00 93.00 78 LEU A O 1
ATOM 576 N N . THR A 1 79 ? -1.142 1.262 -1.978 1.00 92.25 79 THR A N 1
ATOM 577 C CA . THR A 1 79 ? -0.574 1.941 -3.142 1.00 92.25 79 THR A CA 1
ATOM 578 C C . THR A 1 79 ? 0.935 1.860 -3.118 1.00 92.25 79 THR A C 1
ATOM 580 O O . THR A 1 79 ? 1.553 2.063 -2.083 1.00 92.25 79 THR A O 1
ATOM 583 N N . THR A 1 80 ? 1.520 1.561 -4.273 1.00 90.06 80 THR A N 1
ATOM 584 C CA . THR A 1 80 ? 2.939 1.747 -4.558 1.00 90.06 80 THR A CA 1
ATOM 585 C C . THR A 1 80 ? 3.065 2.937 -5.497 1.00 90.06 80 THR A C 1
ATOM 587 O O . THR A 1 80 ? 2.510 2.902 -6.597 1.00 90.06 80 THR A O 1
ATOM 590 N N . ASN A 1 81 ? 3.753 3.998 -5.089 1.00 87.44 81 ASN A N 1
ATOM 591 C CA . ASN A 1 81 ? 3.995 5.154 -5.950 1.00 87.44 81 ASN A CA 1
ATOM 592 C C . ASN A 1 81 ? 5.280 5.890 -5.559 1.00 87.44 81 ASN A C 1
ATOM 594 O O . ASN A 1 81 ? 5.831 5.667 -4.483 1.00 87.44 81 ASN A O 1
ATOM 598 N N . TYR A 1 82 ? 5.771 6.756 -6.444 1.00 84.56 82 TYR A N 1
ATOM 599 C CA . TYR A 1 82 ? 6.860 7.660 -6.107 1.00 84.56 82 TYR A CA 1
ATOM 600 C C . TYR A 1 82 ? 6.360 8.767 -5.174 1.00 84.56 82 TYR A C 1
ATOM 602 O O . TYR A 1 82 ? 5.339 9.399 -5.444 1.00 84.56 82 TYR A O 1
ATOM 610 N N . VAL A 1 83 ? 7.103 9.001 -4.100 1.00 81.88 83 VAL A N 1
ATOM 611 C CA . VAL A 1 83 ? 6.849 10.025 -3.089 1.00 81.88 83 VAL A CA 1
ATOM 612 C C . VAL A 1 83 ? 8.067 10.940 -3.046 1.00 81.88 83 VAL A C 1
ATOM 614 O O . VAL A 1 83 ? 9.193 10.454 -3.098 1.00 81.88 83 VAL A O 1
ATOM 617 N N . SER A 1 84 ? 7.851 12.255 -2.999 1.00 77.75 84 SER A N 1
ATOM 618 C CA . SER A 1 84 ? 8.922 13.264 -2.962 1.00 77.75 84 SER A CA 1
ATOM 619 C C . SER A 1 84 ? 9.396 13.612 -1.547 1.00 77.75 84 SER A C 1
ATOM 621 O O . SER A 1 84 ? 10.468 14.190 -1.398 1.00 77.75 84 SER A O 1
ATOM 623 N N . ASP A 1 85 ? 8.592 13.303 -0.528 1.00 75.75 85 ASP A N 1
ATOM 624 C CA . ASP A 1 85 ? 8.946 13.447 0.885 1.00 75.75 85 ASP A CA 1
ATOM 625 C 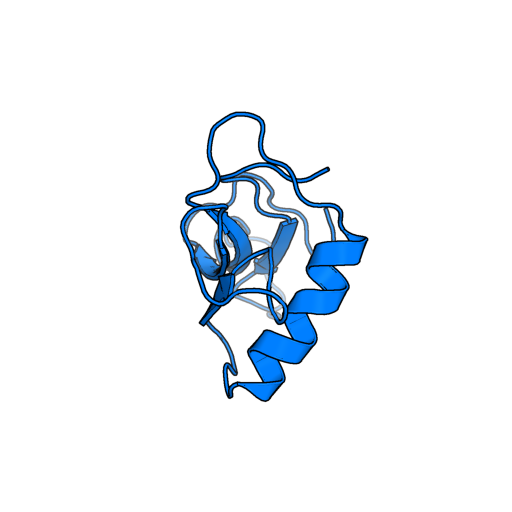C . ASP A 1 85 ? 8.239 12.366 1.728 1.00 75.75 85 ASP A C 1
ATOM 627 O O . ASP A 1 85 ? 7.024 12.419 1.918 1.00 75.75 85 A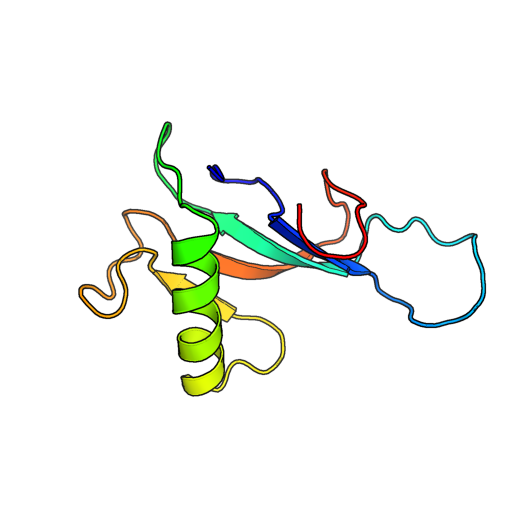SP A O 1
ATOM 631 N N . THR A 1 86 ? 8.985 11.360 2.187 1.00 71.12 86 THR A N 1
ATOM 632 C CA . THR A 1 86 ? 8.508 10.326 3.106 1.00 71.12 86 THR A CA 1
ATOM 633 C C . THR A 1 86 ? 8.665 10.794 4.552 1.00 71.12 86 THR A C 1
ATOM 635 O O . THR A 1 86 ? 9.728 11.248 4.990 1.00 71.12 86 THR A O 1
ATOM 638 N N . ASP A 1 87 ? 7.593 10.641 5.321 1.00 67.75 87 ASP A N 1
ATOM 639 C CA . ASP A 1 87 ? 7.572 10.732 6.782 1.00 67.75 87 ASP A CA 1
ATOM 640 C C . ASP A 1 87 ? 8.332 9.572 7.461 1.00 67.75 87 ASP A C 1
ATOM 642 O O . ASP A 1 87 ? 8.587 9.637 8.663 1.00 67.75 87 ASP A O 1
ATOM 646 N N . ASN A 1 88 ? 8.784 8.566 6.698 1.00 63.09 88 ASN A N 1
ATOM 647 C CA . ASN A 1 88 ? 9.590 7.449 7.184 1.00 63.09 88 ASN A CA 1
ATOM 648 C C . ASN A 1 88 ? 10.810 7.179 6.263 1.00 63.09 88 ASN A C 1
ATOM 650 O O . ASN A 1 88 ? 10.719 6.382 5.325 1.00 63.09 88 ASN A O 1
ATOM 654 N N . PRO A 1 89 ? 11.971 7.838 6.488 1.00 59.28 89 PRO A N 1
ATOM 655 C CA . PRO A 1 89 ? 13.162 7.784 5.615 1.00 59.28 89 PRO A CA 1
ATOM 656 C C . PRO A 1 89 ? 13.977 6.479 5.736 1.00 59.28 89 PRO A C 1
ATOM 658 O O . PRO A 1 89 ? 15.145 6.410 5.352 1.00 59.28 89 PRO A O 1
ATOM 661 N N . CYS A 1 90 ? 13.392 5.443 6.325 1.00 59.06 90 CYS A N 1
ATOM 662 C CA . CYS A 1 90 ? 14.022 4.153 6.546 1.00 59.06 90 CYS A CA 1
ATOM 663 C C . CYS A 1 90 ? 14.243 3.396 5.222 1.00 59.06 90 CYS A C 1
ATOM 665 O O . CYS A 1 90 ? 13.367 3.308 4.362 1.00 59.06 90 CYS A O 1
ATOM 667 N N . ILE A 1 91 ? 15.428 2.797 5.068 1.00 58.62 91 ILE A N 1
ATOM 668 C CA . ILE A 1 91 ? 15.731 1.918 3.934 1.00 58.62 91 ILE A CA 1
ATOM 669 C C . ILE A 1 91 ? 15.217 0.514 4.271 1.00 58.62 91 ILE A C 1
ATOM 671 O O . ILE A 1 91 ? 15.877 -0.227 4.998 1.00 58.62 91 ILE A O 1
ATOM 675 N N . GLY A 1 92 ? 14.056 0.130 3.737 1.00 60.03 92 GLY A N 1
ATOM 676 C CA . 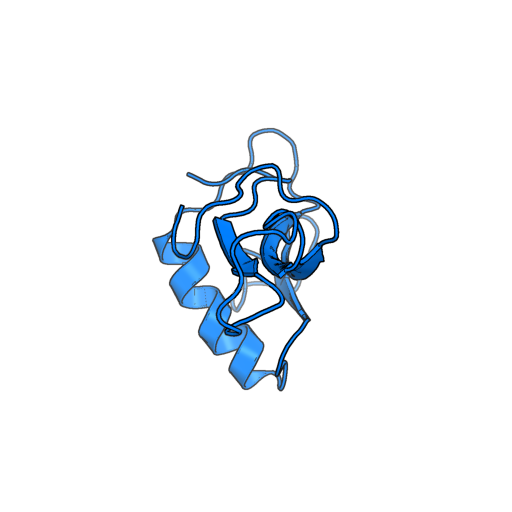GLY A 1 92 ? 13.494 -1.214 3.916 1.00 60.03 92 GLY A CA 1
ATOM 677 C C . GLY A 1 92 ? 12.126 -1.234 4.599 1.00 60.03 92 GLY A C 1
ATOM 678 O O . GLY A 1 92 ? 11.259 -0.449 4.235 1.00 60.03 92 GLY A O 1
ATOM 679 N N . VAL A 1 93 ? 11.908 -2.200 5.503 1.00 55.94 93 VAL A N 1
ATOM 680 C CA . VAL A 1 93 ? 10.615 -2.420 6.179 1.00 55.94 93 VAL A CA 1
ATOM 681 C C . VAL A 1 93 ? 10.538 -1.634 7.474 1.00 55.94 93 VAL A C 1
ATOM 683 O O . VAL A 1 93 ? 11.418 -1.760 8.328 1.00 55.94 93 VAL A O 1
ATOM 686 N N . CYS A 1 94 ? 9.441 -0.900 7.597 1.00 56.66 94 CYS A N 1
ATOM 687 C CA . CYS A 1 94 ? 9.052 -0.069 8.718 1.00 56.66 94 CYS A CA 1
ATOM 688 C C . CYS A 1 94 ? 7.557 -0.385 9.002 1.00 56.66 94 CYS A C 1
ATOM 690 O O . CYS A 1 94 ? 7.140 -0.227 10.161 1.00 56.66 94 CYS A O 1
#

Radius of gyration: 13.57 Å; Cα contacts (8 Å, |Δi|>4): 187; chains: 1; bounding box: 42×25×27 Å

Sequence (94 aa):
MQKSGEHIVCLPRGRGIISLANWRDGLCIFLQFAPDGTTITGGRVKQLIPQLMAHGCKGCGSIPINFPASNDPGPGILTTNYVSDTDNPCIGVC

Nearest PDB structures (foldseek):
  6hcq-assembly1_Z2  TM=3.064E-01  e=2.065E+00  Oryctolagus cuniculus
  7aea-assembly1_P  TM=3.691E-01  e=3.178E+00  Homo sapiens
  6rm3-assembly1_SY0  TM=3.131E-01  e=5.203E+00  Vairimorpha necatrix

Secondary structure (DSSP, 8-state):
-EEBT-EEEEEES--SS-TTS-TT-EEEEEEESPPTT-EE-HHHHHHHHHHHHHTT-SS-EEEETTTTT----TT-EEEEEEESS-S---BEE-

pLDDT: mean 79.37, std 13.65, range [44.41, 94.81]

InterPro domains:
  IPR011329 Killer toxin Kp4/SMK [SSF55221] (13-85)
  IPR015131 Killer toxin, Kp4 [PF09044] (3-84)

Solvent-accessible surface area (backbone atoms only — not comparable to full-atom values): 5465 Å² total; per-residue (Å²): 117,48,38,55,72,44,61,40,34,32,48,54,79,62,101,57,100,61,100,78,67,79,61,29,25,22,47,27,32,30,35,35,74,29,52,91,91,44,62,46,46,72,70,54,53,66,61,47,52,61,54,45,43,74,73,67,40,88,74,52,50,72,42,30,73,54,54,88,85,35,85,61,49,73,76,10,26,42,30,30,39,80,39,81,71,48,99,49,65,54,89,43,88,106

Foldseek 3Di:
DADAPAFFAFDFDDPDPDPPDDLFKGWTKHKHLAPPPDDDDVVLVVVVVVVQVVVVDPAWDKAASPPPVDRDCNNIIIITDIDPGHPDSDHGGD

Organism: NCBI:txid310955